Protein AF-A0A6L4ZJR9-F1 (afdb_monomer)

Mean predicted aligned error: 7.61 Å

Solvent-accessible surface area (backbone atoms only — not comparable to full-atom values): 6842 Å² total; per-residue (Å²): 139,85,85,64,80,82,79,71,68,42,81,75,50,70,53,69,74,77,66,41,77,45,65,51,75,35,79,88,78,71,42,75,40,79,76,43,80,38,82,41,93,86,53,43,76,44,67,44,70,60,92,84,58,57,65,70,53,50,49,54,52,49,63,67,37,50,79,25,55,75,44,90,52,68,64,47,39,75,75,62,39,52,63,37,81,83,81,88,86,68,100,62,90,72,80,82,81,77,86,76,85,129

pLDDT: mean 85.97, std 15.64, range [27.19, 97.12]

Nearest PDB structures (foldseek):
  4h4k-assembly1_A  TM=8.336E-01  e=8.536E-02  Pyrococcus furiosus DSM 3638
  3x1l-assembly1_B  TM=8.703E-01  e=2.816E-01  Pyrococcus furiosus DSM 3638
  3gw6-assembly1_B  TM=3.811E-01  e=2.274E+00  Escherichia phage K1F
  5swk-assembly1_C  TM=2.663E-01  e=6.658E+00  Entamoeba histolytica

Structure (mmCIF, N/CA/C/O backbone):
data_AF-A0A6L4ZJR9-F1
#
_entry.id   AF-A0A6L4ZJR9-F1
#
loop_
_atom_site.group_PDB
_atom_site.id
_atom_site.type_symbol
_atom_site.label_atom_id
_atom_site.label_alt_id
_atom_site.label_comp_id
_atom_site.label_asym_id
_atom_site.label_entity_id
_atom_site.label_seq_id
_atom_site.pdbx_PDB_ins_code
_atom_site.Cartn_x
_atom_site.Cartn_y
_atom_site.Cartn_z
_atom_site.occupancy
_atom_site.B_iso_or_equiv
_atom_site.auth_seq_id
_atom_site.auth_comp_id
_atom_site.auth_asym_id
_atom_site.auth_atom_id
_atom_site.pdbx_PDB_model_num
ATOM 1 N N . LEU A 1 1 ? -11.958 10.675 -4.868 1.00 42.62 1 LEU A N 1
ATOM 2 C CA . LEU A 1 1 ? -12.313 10.752 -3.428 1.00 42.62 1 LEU A CA 1
ATOM 3 C C . LEU A 1 1 ? -12.726 12.178 -2.994 1.00 42.62 1 LEU A C 1
ATOM 5 O O . LEU A 1 1 ? -12.262 12.664 -1.971 1.00 42.62 1 LEU A O 1
ATOM 9 N N . LYS A 1 2 ? -13.610 12.875 -3.731 1.00 27.19 2 LYS A N 1
ATOM 10 C CA . LYS A 1 2 ? -14.186 14.169 -3.298 1.00 27.19 2 LYS A CA 1
ATOM 11 C C . LYS A 1 2 ? -15.598 13.908 -2.765 1.00 27.19 2 LYS A C 1
ATOM 13 O O . LYS A 1 2 ? -16.420 13.402 -3.517 1.00 27.19 2 LYS A O 1
ATOM 18 N N . GLY A 1 3 ? -15.850 14.209 -1.489 1.00 39.44 3 GLY A N 1
ATOM 19 C CA . GLY A 1 3 ? -17.185 14.125 -0.869 1.00 39.44 3 GLY A CA 1
ATOM 20 C C . GLY A 1 3 ? -17.305 13.216 0.360 1.00 39.44 3 GLY A C 1
ATOM 21 O O . GLY A 1 3 ? -18.327 13.257 1.037 1.00 39.44 3 GLY A O 1
ATOM 22 N N . MET A 1 4 ? -16.281 12.428 0.700 1.00 47.81 4 MET A N 1
ATOM 23 C CA . MET A 1 4 ? -16.251 11.708 1.979 1.00 47.81 4 MET A CA 1
ATOM 24 C C . MET A 1 4 ? -15.677 12.632 3.059 1.00 47.81 4 MET A C 1
ATOM 26 O O . MET A 1 4 ? -14.687 13.317 2.795 1.00 47.81 4 MET A O 1
ATOM 30 N N . LYS A 1 5 ? -16.260 12.643 4.271 1.00 55.19 5 LYS A N 1
ATOM 31 C CA . LYS A 1 5 ? -15.542 13.114 5.470 1.00 55.19 5 LYS A CA 1
ATOM 32 C C . LYS A 1 5 ? -14.157 12.465 5.419 1.00 55.19 5 LYS A C 1
ATOM 34 O O . LYS A 1 5 ? -14.065 11.241 5.360 1.00 55.19 5 LYS A O 1
ATOM 39 N N . SER A 1 6 ? -13.104 13.274 5.323 1.00 66.81 6 SER A N 1
ATOM 40 C CA . SER A 1 6 ? -11.739 12.765 5.209 1.00 66.81 6 SER A CA 1
ATOM 41 C C . SER A 1 6 ? -11.407 12.064 6.516 1.00 66.81 6 SER A C 1
ATOM 43 O O . SER A 1 6 ? -11.207 12.717 7.536 1.00 66.81 6 SER A O 1
ATOM 45 N N . ILE A 1 7 ? -11.399 10.736 6.494 1.00 81.25 7 ILE A N 1
ATOM 46 C CA . ILE A 1 7 ? -10.809 9.973 7.579 1.00 81.25 7 ILE A CA 1
ATOM 47 C C . ILE A 1 7 ? -9.293 10.038 7.440 1.00 81.25 7 ILE A C 1
ATOM 49 O O . ILE A 1 7 ? -8.755 9.921 6.336 1.00 81.25 7 ILE A O 1
ATOM 53 N N . LYS A 1 8 ? -8.611 10.274 8.559 1.00 85.00 8 LYS A N 1
ATOM 54 C CA . LYS A 1 8 ? -7.153 10.326 8.634 1.00 85.00 8 LYS A CA 1
ATOM 55 C C . LYS A 1 8 ? -6.676 9.208 9.555 1.00 85.00 8 LYS A C 1
ATOM 57 O O . LYS A 1 8 ? -6.625 9.413 10.764 1.00 85.00 8 LYS A O 1
ATOM 62 N N . PRO A 1 9 ? -6.392 8.011 9.017 1.00 90.25 9 PRO A N 1
ATOM 63 C CA . PRO A 1 9 ? -5.753 6.972 9.807 1.00 90.25 9 PRO A CA 1
ATOM 64 C C . PRO A 1 9 ? -4.353 7.420 10.234 1.00 90.25 9 PRO A C 1
ATOM 66 O O . PRO A 1 9 ? -3.608 8.010 9.452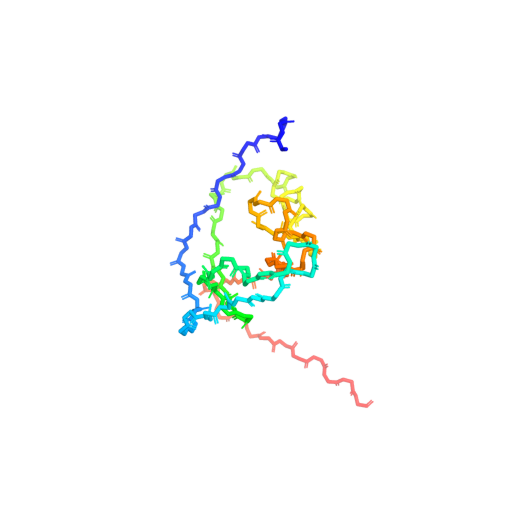 1.00 90.25 9 PRO A O 1
ATOM 69 N N . GLU A 1 10 ? -3.987 7.106 11.470 1.00 93.69 10 GLU A N 1
ATOM 70 C CA . GLU A 1 10 ? -2.644 7.304 11.996 1.00 93.69 10 GLU A CA 1
ATOM 71 C C . GLU A 1 10 ? -1.824 6.025 11.792 1.00 93.69 10 GLU A C 1
ATOM 73 O O . GLU A 1 10 ? -2.246 4.935 12.190 1.00 93.69 10 GLU A O 1
ATOM 78 N N . LEU A 1 11 ? -0.641 6.147 11.188 1.00 94.94 11 LEU A N 1
ATOM 79 C CA . LEU A 1 11 ? 0.284 5.029 11.027 1.00 94.94 11 LEU A CA 1
ATOM 80 C C . LEU A 1 11 ? 1.021 4.756 12.341 1.00 94.94 11 LEU A C 1
ATOM 82 O O . LEU A 1 11 ? 1.749 5.612 12.833 1.00 94.94 11 LEU A O 1
ATOM 86 N N . LYS A 1 12 ? 0.850 3.555 12.895 1.00 95.94 12 LYS A N 1
ATOM 87 C CA . LYS A 1 12 ? 1.462 3.142 14.167 1.00 95.94 12 LYS A CA 1
ATOM 88 C C . LYS A 1 12 ? 2.739 2.343 13.989 1.00 95.94 12 LYS A C 1
ATOM 90 O O . LYS A 1 12 ? 3.686 2.529 14.744 1.00 95.94 12 LYS A O 1
ATOM 95 N N . ALA A 1 13 ? 2.764 1.459 13.001 1.00 96.19 13 ALA A N 1
ATOM 96 C CA . ALA A 1 13 ? 3.918 0.627 12.709 1.00 96.19 13 ALA A CA 1
ATOM 97 C C . ALA A 1 13 ? 3.891 0.160 11.254 1.00 96.19 13 ALA A C 1
ATOM 99 O O . ALA A 1 13 ? 2.844 0.161 10.602 1.00 96.19 13 ALA A O 1
ATOM 100 N N . VAL A 1 14 ? 5.049 -0.277 10.765 1.00 97.06 14 VAL A N 1
ATOM 101 C CA . VAL A 1 14 ? 5.185 -0.918 9.459 1.00 97.06 14 VAL A CA 1
ATOM 102 C C . VAL A 1 14 ? 6.076 -2.143 9.611 1.00 97.06 14 VAL A C 1
ATOM 104 O O . VAL A 1 14 ? 7.205 -2.027 10.084 1.00 97.06 14 VAL A O 1
ATOM 107 N N . ALA A 1 15 ? 5.590 -3.302 9.176 1.00 97.12 15 ALA A N 1
ATOM 108 C CA . ALA A 1 15 ? 6.428 -4.469 8.941 1.00 97.12 15 ALA A CA 1
ATOM 109 C C . ALA A 1 15 ? 6.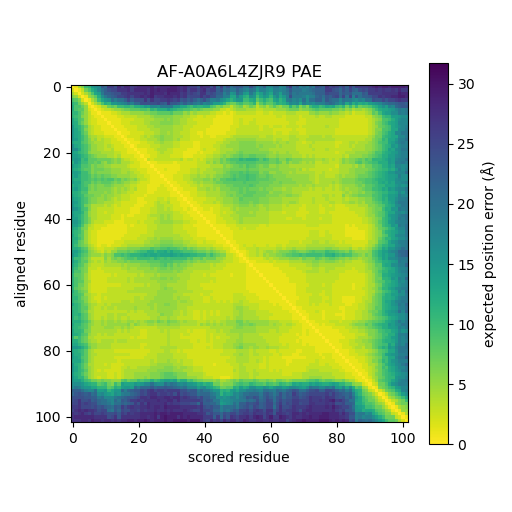823 -4.470 7.461 1.00 97.12 15 ALA A C 1
ATOM 111 O O . ALA A 1 15 ? 6.005 -4.778 6.596 1.00 97.12 15 ALA A O 1
ATOM 112 N N . VAL A 1 16 ? 8.059 -4.064 7.165 1.00 97.06 16 VAL A N 1
ATOM 113 C CA . VAL A 1 16 ? 8.562 -3.907 5.795 1.00 97.06 16 VAL A CA 1
ATOM 114 C C . VAL A 1 16 ? 9.948 -4.525 5.671 1.00 97.06 16 VAL A C 1
ATOM 116 O O . VAL A 1 16 ? 10.819 -4.313 6.514 1.00 97.06 16 VAL A O 1
ATOM 119 N N . ALA A 1 17 ? 10.15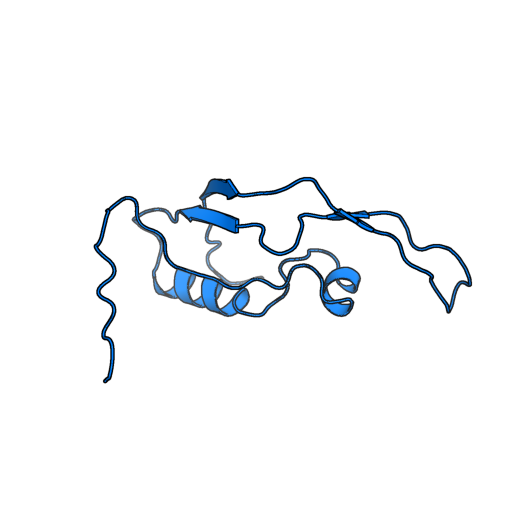3 -5.307 4.614 1.00 96.00 17 ALA A N 1
ATOM 120 C CA . ALA A 1 17 ? 11.466 -5.845 4.279 1.00 96.00 17 ALA A CA 1
ATOM 121 C C . ALA A 1 17 ? 12.276 -4.840 3.440 1.00 96.00 17 ALA A C 1
ATOM 123 O O . ALA A 1 17 ? 11.890 -3.686 3.247 1.00 96.00 17 ALA A O 1
ATOM 124 N N . ARG A 1 18 ? 13.436 -5.264 2.930 1.00 96.06 18 ARG A N 1
ATOM 125 C CA . ARG A 1 18 ? 14.233 -4.410 2.041 1.00 96.06 18 ARG A CA 1
ATOM 126 C C . ARG A 1 18 ? 13.409 -4.016 0.803 1.00 96.06 18 ARG A C 1
ATOM 128 O O . ARG A 1 18 ? 12.726 -4.878 0.250 1.00 96.06 18 ARG A O 1
ATOM 135 N N . PRO A 1 19 ? 13.487 -2.752 0.346 1.00 96.00 19 PRO A N 1
ATOM 136 C CA . PRO A 1 19 ? 12.767 -2.313 -0.843 1.00 96.00 19 PRO A CA 1
ATOM 137 C C . PRO A 1 19 ? 13.121 -3.155 -2.069 1.00 96.00 19 PRO A C 1
ATOM 139 O O . PRO A 1 19 ? 14.298 -3.436 -2.307 1.00 96.00 19 PRO A O 1
ATOM 142 N N . GLN A 1 20 ? 12.117 -3.500 -2.869 1.00 94.94 20 GLN A N 1
ATOM 143 C CA . GLN A 1 20 ? 12.315 -4.141 -4.164 1.00 94.94 20 GLN A CA 1
ATOM 144 C C . GLN A 1 20 ? 12.602 -3.073 -5.216 1.00 94.94 20 GLN A C 1
ATOM 146 O O . GLN A 1 20 ? 11.827 -2.135 -5.396 1.00 94.94 20 GLN A O 1
ATOM 151 N N . VAL A 1 21 ? 13.742 -3.199 -5.893 1.00 95.44 21 VAL A N 1
ATOM 152 C CA . VAL A 1 21 ? 14.100 -2.339 -7.022 1.00 95.44 21 VAL A CA 1
ATOM 153 C C . VAL A 1 21 ? 13.635 -3.035 -8.286 1.00 95.44 21 VAL A C 1
ATOM 155 O O . VAL A 1 21 ? 14.138 -4.109 -8.609 1.00 95.44 21 VAL A O 1
ATOM 158 N N . ILE A 1 22 ? 12.674 -2.435 -8.979 1.00 93.12 22 ILE A N 1
ATOM 159 C CA . ILE A 1 22 ? 12.147 -2.981 -10.224 1.00 93.12 22 ILE A CA 1
ATOM 160 C C . ILE A 1 22 ? 12.300 -1.970 -11.355 1.00 93.12 22 ILE A C 1
ATOM 162 O O . ILE A 1 22 ? 12.157 -0.762 -11.168 1.00 93.12 22 ILE A O 1
ATOM 166 N N . SER A 1 23 ? 12.570 -2.481 -12.543 1.00 90.31 23 SER A N 1
ATOM 167 C CA . SER A 1 23 ? 12.341 -1.783 -13.801 1.00 90.31 23 SER A CA 1
ATOM 168 C C . SER A 1 23 ? 11.536 -2.719 -14.705 1.00 90.31 23 SER A C 1
ATOM 170 O O . SER A 1 23 ? 11.018 -3.746 -14.263 1.00 90.31 23 SER A O 1
ATOM 172 N N . GLY A 1 24 ? 11.408 -2.364 -15.972 1.00 91.81 24 GLY A N 1
ATOM 173 C CA . GLY A 1 24 ? 10.850 -3.233 -16.994 1.00 91.81 24 GLY A CA 1
ATOM 174 C C . GLY A 1 24 ? 11.302 -2.760 -18.363 1.00 91.81 24 GLY A C 1
ATOM 175 O O . GLY A 1 24 ? 12.080 -1.812 -18.471 1.00 91.81 24 GLY A O 1
ATOM 176 N N . TRP A 1 25 ? 10.789 -3.397 -19.405 1.00 94.31 25 TRP A N 1
ATOM 177 C CA . TRP A 1 25 ? 10.969 -2.937 -20.776 1.00 94.31 25 TRP A CA 1
ATOM 178 C C . TRP A 1 25 ? 9.673 -2.301 -21.272 1.00 94.31 25 TRP A C 1
ATOM 180 O O . TRP A 1 25 ? 8.586 -2.838 -21.040 1.00 94.31 25 TRP A O 1
ATOM 190 N N . ASP A 1 26 ? 9.780 -1.133 -21.892 1.00 93.62 26 ASP A N 1
ATOM 191 C CA . ASP A 1 26 ? 8.699 -0.508 -22.636 1.00 93.62 26 ASP A CA 1
ATOM 192 C C . ASP A 1 26 ? 8.805 -0.962 -24.094 1.00 93.62 26 ASP A C 1
ATOM 194 O O . ASP A 1 26 ? 9.767 -0.634 -24.788 1.00 93.62 26 ASP A O 1
ATOM 198 N N . PHE A 1 27 ? 7.842 -1.768 -24.542 1.00 94.31 27 PHE A N 1
ATOM 199 C CA . PHE A 1 27 ? 7.833 -2.297 -25.904 1.00 94.31 27 PHE A CA 1
ATOM 200 C C . PHE A 1 27 ? 7.427 -1.256 -26.949 1.00 94.31 27 PHE A C 1
ATOM 202 O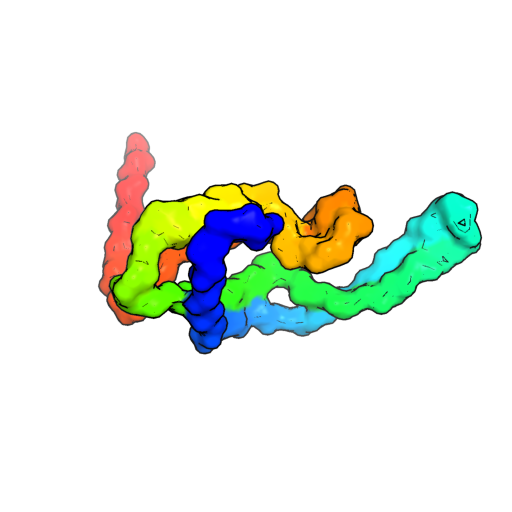 O . PHE A 1 27 ? 7.847 -1.384 -28.094 1.00 94.31 27 PHE A O 1
ATOM 209 N N . ASP A 1 28 ? 6.647 -0.242 -26.569 1.00 94.94 28 ASP A N 1
ATOM 210 C CA . ASP A 1 28 ? 6.192 0.804 -27.489 1.00 94.94 28 ASP A CA 1
ATOM 211 C C . ASP A 1 28 ? 7.326 1.800 -27.760 1.00 94.94 28 ASP A C 1
ATOM 213 O O . ASP A 1 28 ? 7.634 2.129 -28.903 1.00 94.94 28 ASP A O 1
ATOM 217 N N . GLN A 1 29 ? 8.039 2.199 -26.703 1.00 94.81 29 GLN A N 1
ATOM 218 C CA . GLN A 1 29 ? 9.193 3.101 -26.815 1.00 94.81 29 GLN A CA 1
ATOM 219 C C . GLN A 1 29 ? 10.527 2.385 -27.059 1.00 94.81 29 GLN A C 1
ATOM 221 O O . GLN A 1 29 ? 11.555 3.038 -27.242 1.00 94.81 29 GLN A O 1
ATOM 226 N N . ASN A 1 30 ? 10.516 1.051 -27.053 1.00 96.50 30 ASN A N 1
ATOM 227 C CA . ASN A 1 30 ? 11.683 0.183 -27.191 1.00 96.50 30 ASN A CA 1
ATOM 228 C C . ASN A 1 30 ? 12.855 0.588 -26.277 1.00 96.50 30 ASN A C 1
ATOM 230 O O . ASN A 1 30 ? 14.011 0.678 -26.702 1.00 96.50 30 ASN A O 1
ATOM 234 N N . CYS A 1 31 ? 12.546 0.880 -25.015 1.00 96.62 31 CYS A N 1
ATOM 235 C CA . CYS A 1 31 ? 13.513 1.371 -24.043 1.00 96.62 31 CYS A CA 1
ATOM 236 C C . CYS A 1 31 ? 13.245 0.809 -22.639 1.00 96.62 31 CYS A C 1
ATOM 238 O O . CYS A 1 31 ? 12.208 0.204 -22.364 1.00 96.62 31 CYS A O 1
ATOM 240 N N . ALA A 1 32 ? 14.195 0.995 -21.722 1.00 95.12 32 ALA A N 1
ATOM 241 C CA . ALA A 1 32 ? 14.008 0.589 -20.333 1.00 95.12 32 ALA A CA 1
ATOM 242 C C . ALA A 1 32 ? 13.030 1.532 -19.609 1.00 95.12 32 ALA A C 1
ATOM 244 O O . ALA A 1 32 ? 13.190 2.753 -19.641 1.00 95.12 32 ALA A O 1
ATOM 245 N N . LYS A 1 33 ? 12.059 0.965 -18.882 1.00 92.88 33 LYS A N 1
ATOM 246 C CA . LYS A 1 33 ? 11.171 1.726 -17.995 1.00 92.88 33 LYS A CA 1
ATOM 247 C C . LYS A 1 33 ? 11.970 2.339 -16.836 1.00 92.88 33 LYS A C 1
ATOM 249 O O . LYS A 1 33 ? 12.916 1.708 -16.354 1.00 92.88 33 LYS A O 1
ATOM 254 N N . PRO A 1 34 ? 11.556 3.509 -16.314 1.00 91.81 34 PRO A N 1
ATOM 255 C CA . PRO A 1 34 ? 12.187 4.113 -15.148 1.00 91.81 34 PRO A CA 1
ATOM 256 C C . PRO A 1 34 ? 12.241 3.150 -13.960 1.00 91.81 34 PRO A C 1
ATOM 258 O O . PRO A 1 34 ? 11.230 2.551 -13.587 1.00 91.81 34 PRO A O 1
ATOM 261 N N . THR A 1 35 ? 13.419 3.031 -13.350 1.00 94.19 35 THR A N 1
ATOM 262 C CA . THR A 1 35 ? 13.622 2.215 -12.151 1.00 94.19 35 THR A CA 1
ATOM 263 C C . THR A 1 35 ? 12.827 2.778 -10.976 1.00 94.19 35 THR A C 1
ATOM 265 O O . THR A 1 35 ? 12.898 3.971 -10.676 1.00 94.19 35 THR A O 1
ATOM 268 N N . ARG A 1 36 ? 12.105 1.909 -10.266 1.00 91.88 36 ARG A N 1
ATOM 269 C CA . ARG A 1 36 ? 11.294 2.248 -9.091 1.00 91.88 36 ARG A CA 1
ATOM 270 C C . ARG A 1 36 ? 11.754 1.445 -7.881 1.00 91.88 36 ARG A C 1
ATOM 272 O O . ARG A 1 36 ? 12.151 0.287 -7.998 1.00 91.88 36 ARG A O 1
ATOM 279 N N . ARG A 1 37 ? 11.679 2.062 -6.701 1.00 94.69 37 ARG A N 1
ATOM 280 C CA . ARG A 1 37 ? 11.852 1.387 -5.408 1.00 94.69 37 ARG A CA 1
ATOM 281 C C . ARG A 1 37 ? 10.475 1.177 -4.802 1.00 94.69 37 ARG A C 1
ATOM 283 O O . ARG A 1 37 ? 9.777 2.153 -4.552 1.00 94.69 37 ARG A O 1
ATOM 290 N N . LEU A 1 38 ? 10.102 -0.073 -4.567 1.00 94.44 38 LEU A N 1
ATOM 291 C CA . LEU A 1 38 ? 8.790 -0.451 -4.062 1.00 94.44 38 LEU A CA 1
ATOM 292 C C . LEU A 1 38 ? 8.888 -1.119 -2.695 1.00 94.44 38 LEU A C 1
ATOM 294 O O . LEU A 1 38 ? 9.873 -1.792 -2.377 1.00 94.44 38 LEU A O 1
ATOM 298 N N . ALA A 1 39 ? 7.833 -0.954 -1.900 1.00 94.81 39 ALA A N 1
ATOM 299 C CA . ALA A 1 39 ? 7.600 -1.823 -0.760 1.00 94.81 39 ALA A CA 1
ATOM 300 C C . ALA A 1 39 ? 7.321 -3.246 -1.283 1.00 94.81 39 ALA A C 1
ATOM 302 O O . ALA A 1 39 ? 6.513 -3.395 -2.204 1.00 94.81 39 ALA A O 1
ATOM 303 N N . PRO A 1 40 ? 7.990 -4.281 -0.750 1.00 95.56 40 PRO A N 1
ATOM 304 C CA . PRO A 1 40 ? 7.769 -5.647 -1.199 1.00 95.56 40 PRO A CA 1
ATOM 305 C C . PRO A 1 40 ? 6.355 -6.132 -0.876 1.00 95.56 40 PRO A C 1
ATOM 307 O O . PRO A 1 40 ? 5.732 -5.681 0.092 1.00 95.56 40 PRO A O 1
ATOM 310 N N . ALA A 1 41 ? 5.877 -7.110 -1.646 1.00 93.88 41 ALA A N 1
ATOM 311 C CA . ALA A 1 41 ? 4.685 -7.868 -1.281 1.00 93.88 41 ALA A CA 1
ATOM 312 C C . ALA A 1 41 ? 4.838 -8.458 0.134 1.00 93.88 41 ALA A C 1
ATOM 314 O O . ALA A 1 41 ? 5.922 -8.894 0.523 1.00 93.88 41 ALA A O 1
ATOM 315 N N . GLY A 1 42 ? 3.753 -8.434 0.911 1.00 94.31 42 GLY A N 1
ATOM 316 C CA . GLY A 1 42 ? 3.773 -8.804 2.330 1.00 94.31 42 GLY A CA 1
ATOM 317 C C . GLY A 1 42 ? 4.148 -7.661 3.278 1.00 94.31 42 GLY A C 1
ATOM 318 O O . GLY A 1 42 ? 4.215 -7.881 4.483 1.00 94.31 42 GLY A O 1
ATOM 319 N N . THR A 1 43 ? 4.361 -6.439 2.774 1.00 96.81 43 THR A N 1
ATOM 320 C CA . THR A 1 43 ? 4.459 -5.256 3.641 1.00 96.81 43 THR A CA 1
ATOM 321 C C . THR A 1 43 ? 3.130 -5.027 4.363 1.00 96.81 43 THR A C 1
ATOM 323 O O . THR A 1 43 ? 2.084 -4.963 3.717 1.00 96.81 43 THR A O 1
ATOM 326 N N . VAL A 1 44 ? 3.170 -4.854 5.686 1.00 97.00 44 VAL A N 1
ATOM 327 C CA . VAL A 1 44 ? 1.980 -4.598 6.515 1.00 97.00 44 VAL A CA 1
ATOM 328 C C . VAL A 1 44 ? 2.076 -3.220 7.160 1.00 97.00 44 VAL A C 1
ATOM 330 O O . VAL A 1 44 ? 3.058 -2.913 7.837 1.00 97.00 44 VAL A O 1
ATOM 333 N N . PHE A 1 45 ? 1.035 -2.405 6.982 1.00 95.88 45 PHE A N 1
ATOM 334 C CA . PHE A 1 45 ? 0.877 -1.104 7.633 1.00 95.88 45 PHE A CA 1
ATOM 335 C C . PHE A 1 45 ? -0.161 -1.215 8.751 1.00 95.88 45 PHE A C 1
ATOM 337 O O . PHE A 1 45 ? -1.326 -1.519 8.497 1.00 95.88 45 PHE A O 1
ATOM 344 N N . PHE A 1 46 ? 0.246 -0.936 9.987 1.00 95.81 46 PHE A N 1
ATOM 345 C CA . PHE A 1 46 ? -0.651 -0.931 11.138 1.00 95.81 46 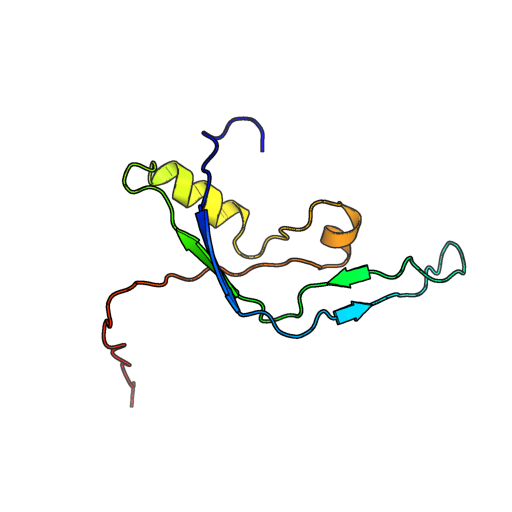PHE A CA 1
ATOM 346 C C . PHE A 1 46 ? -1.232 0.466 11.319 1.00 95.81 46 PHE A C 1
ATOM 348 O O . PHE A 1 46 ? -0.524 1.403 11.695 1.00 95.81 46 PHE A O 1
ATOM 355 N N . LEU A 1 47 ? -2.523 0.607 11.029 1.00 94.06 47 LEU A N 1
ATOM 356 C CA . LEU A 1 47 ? -3.240 1.877 11.086 1.00 94.06 47 LEU A CA 1
ATOM 357 C C . LEU A 1 47 ? -4.187 1.910 12.285 1.00 94.06 47 LEU A C 1
ATOM 359 O O . LEU A 1 47 ? -4.824 0.905 12.605 1.00 94.06 47 LEU A O 1
ATOM 363 N N . LYS A 1 48 ? -4.300 3.078 12.920 1.00 92.94 48 LYS A N 1
ATOM 364 C CA . LYS A 1 48 ? -5.261 3.352 13.992 1.00 92.94 48 LYS A CA 1
ATOM 365 C C . LYS A 1 48 ? -6.162 4.515 13.597 1.00 92.94 48 LYS A C 1
ATOM 367 O O . LYS A 1 48 ? -5.687 5.540 13.117 1.00 92.94 48 LYS A O 1
ATOM 372 N N . PHE A 1 49 ? -7.459 4.360 13.824 1.00 90.88 49 PHE A N 1
ATOM 373 C CA . PHE A 1 49 ? -8.435 5.437 13.675 1.00 90.88 49 PHE A CA 1
ATOM 374 C C . PHE A 1 49 ? -8.656 6.143 15.014 1.00 90.88 49 PHE A C 1
ATOM 376 O O . PHE A 1 49 ? -8.526 5.526 16.075 1.00 90.88 49 PHE A O 1
ATOM 383 N N . GLU A 1 50 ? -9.006 7.429 14.974 1.00 89.75 50 GLU A N 1
ATOM 384 C CA . GLU A 1 50 ? -9.380 8.165 16.183 1.00 89.75 50 GLU A CA 1
ATOM 385 C C . GLU A 1 50 ? -10.633 7.536 16.821 1.00 89.75 50 GLU A C 1
ATOM 387 O O . GLU A 1 50 ? -11.546 7.157 16.080 1.00 89.75 50 GLU A O 1
ATOM 392 N N . PRO A 1 51 ? -10.734 7.447 18.162 1.00 84.44 51 PRO A N 1
ATOM 393 C CA . PRO A 1 51 ? -11.865 6.801 18.836 1.00 84.44 51 PRO A CA 1
ATOM 394 C C . PRO A 1 51 ? -13.241 7.370 18.463 1.00 84.44 51 PRO A C 1
ATOM 396 O O . PRO A 1 51 ? -14.228 6.640 18.480 1.00 84.44 51 PRO A O 1
ATOM 399 N N . GLN A 1 52 ? -13.314 8.660 18.121 1.00 84.25 52 GLN A N 1
ATOM 400 C CA . GLN A 1 52 ? -14.549 9.342 17.716 1.00 84.25 52 GLN A CA 1
ATOM 401 C C . GLN A 1 52 ? -14.829 9.267 16.203 1.00 84.25 52 GLN A C 1
ATOM 403 O O . GLN A 1 52 ? -15.747 9.929 15.716 1.00 84.25 52 GLN A O 1
ATOM 408 N N . SER A 1 53 ? -14.052 8.488 15.445 1.00 86.50 53 SER A N 1
ATOM 409 C CA . SER A 1 53 ? -14.247 8.337 14.001 1.00 86.50 53 SER A CA 1
ATOM 410 C C . SER A 1 53 ? -15.602 7.699 13.684 1.00 86.50 53 SER A C 1
ATOM 412 O O . SER A 1 53 ? -16.011 6.706 14.284 1.00 86.50 53 SER A O 1
ATOM 414 N N . ASP A 1 54 ? -16.286 8.264 12.694 1.00 90.62 54 ASP A N 1
ATOM 415 C CA . ASP A 1 54 ? -17.582 7.784 12.220 1.00 90.62 54 ASP A CA 1
ATOM 416 C C . ASP A 1 54 ? -17.445 6.395 11.569 1.00 90.62 54 ASP A C 1
ATOM 418 O O . ASP A 1 54 ? -16.690 6.213 10.607 1.00 90.62 54 ASP A O 1
ATOM 422 N N . LYS A 1 55 ? -18.187 5.411 12.092 1.00 90.19 55 LYS A N 1
ATOM 423 C CA . LYS A 1 55 ? -18.133 4.012 11.643 1.00 90.19 55 LYS A CA 1
ATOM 424 C C . LYS A 1 55 ? -18.499 3.852 10.168 1.00 90.19 55 LYS A C 1
ATOM 426 O O . LYS A 1 55 ? -17.867 3.053 9.481 1.00 90.19 55 LYS A O 1
ATOM 431 N N . GLU A 1 56 ? -19.455 4.628 9.658 1.00 91.69 56 GLU A N 1
ATOM 432 C CA . GLU A 1 56 ? -19.858 4.550 8.248 1.00 91.69 56 GLU A CA 1
ATOM 433 C C . GLU A 1 56 ? -18.775 5.111 7.322 1.00 91.69 56 GLU A C 1
ATOM 435 O O . GLU A 1 56 ? -18.575 4.632 6.205 1.00 91.69 56 GLU A O 1
ATOM 440 N N . VAL A 1 57 ? -18.028 6.110 7.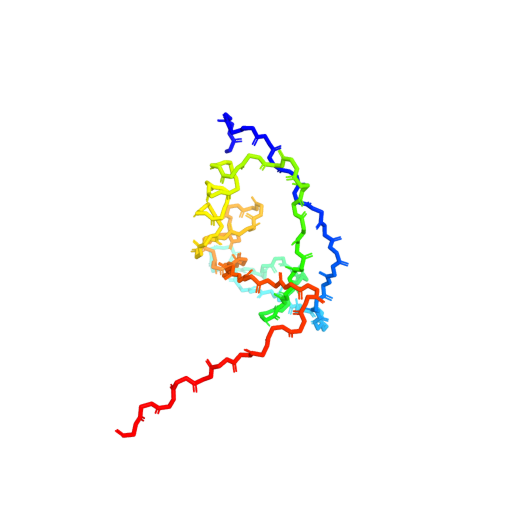796 1.00 90.31 57 VAL A N 1
ATOM 441 C CA . VAL A 1 57 ? -16.883 6.659 7.062 1.00 90.31 57 VAL A CA 1
ATOM 442 C C . VAL A 1 57 ? -15.730 5.656 7.046 1.00 90.31 57 VAL A C 1
ATOM 444 O O . VAL A 1 57 ? -15.143 5.441 5.985 1.00 90.31 57 VAL A O 1
ATOM 447 N N . ILE A 1 58 ? -15.441 5.004 8.180 1.00 90.94 58 ILE A N 1
ATOM 448 C CA . ILE A 1 58 ? -14.449 3.918 8.248 1.00 90.94 58 ILE A CA 1
ATOM 449 C C . ILE A 1 58 ? -14.829 2.803 7.275 1.00 90.94 58 ILE A C 1
ATOM 451 O O . ILE A 1 58 ? -13.991 2.376 6.487 1.00 90.94 58 ILE A O 1
ATOM 455 N N . LYS A 1 59 ? -16.090 2.360 7.287 1.00 91.88 59 LYS A N 1
ATOM 456 C CA . LYS A 1 59 ? -16.572 1.289 6.411 1.00 91.88 59 LYS A CA 1
ATOM 457 C C . LYS A 1 59 ? -16.346 1.615 4.933 1.00 91.88 59 LYS A C 1
ATOM 459 O O . LYS A 1 59 ? -15.725 0.825 4.231 1.00 91.88 59 LYS A O 1
ATOM 464 N N . LYS A 1 60 ? -16.749 2.807 4.482 1.00 92.06 60 LYS A N 1
ATOM 465 C CA . LYS A 1 60 ? -16.522 3.252 3.093 1.00 92.06 60 LYS A CA 1
ATOM 466 C C . LYS A 1 60 ? -15.040 3.324 2.733 1.00 92.06 60 LYS A C 1
ATOM 468 O O . LYS A 1 60 ? -14.663 3.019 1.605 1.00 92.06 60 LYS A O 1
ATOM 473 N N . TRP A 1 61 ? -14.196 3.736 3.677 1.00 91.44 61 TRP A N 1
ATOM 474 C CA . TRP A 1 61 ? -12.750 3.762 3.478 1.00 91.44 61 TRP A CA 1
ATOM 475 C C . TRP A 1 61 ? -12.182 2.344 3.321 1.00 91.44 61 TRP A C 1
ATOM 477 O O . TRP A 1 61 ? -11.441 2.092 2.373 1.00 91.44 61 TRP A O 1
ATOM 487 N N . VAL A 1 62 ? -12.595 1.404 4.178 1.00 92.38 62 VAL A N 1
ATOM 488 C CA . VAL A 1 62 ? -12.217 -0.018 4.098 1.00 92.38 62 VAL A CA 1
ATOM 489 C C . VAL A 1 62 ? -12.633 -0.611 2.752 1.00 92.38 62 VAL A C 1
ATOM 491 O O . VAL A 1 62 ? -11.802 -1.191 2.058 1.00 92.38 62 VAL A O 1
ATOM 494 N N . GLU A 1 63 ? -13.886 -0.404 2.342 1.00 92.44 63 GLU A N 1
ATOM 495 C CA . G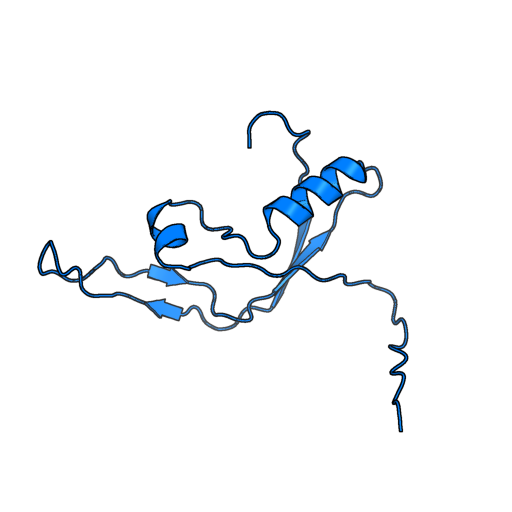LU A 1 63 ? -14.418 -0.871 1.053 1.00 92.44 63 GLU A CA 1
ATOM 496 C C . GLU A 1 63 ? -13.643 -0.290 -0.138 1.00 92.44 63 GLU A C 1
ATOM 498 O O . GLU A 1 63 ? -13.425 -0.982 -1.128 1.00 92.44 63 GLU A O 1
ATOM 503 N N . SER A 1 64 ? -13.176 0.959 -0.036 1.00 91.06 64 SER A N 1
ATOM 504 C CA . SER A 1 64 ? -12.397 1.604 -1.101 1.00 91.06 64 SER A CA 1
ATOM 505 C C . SER A 1 64 ? -10.979 1.049 -1.274 1.00 91.06 64 SER A C 1
ATOM 507 O O . SER A 1 64 ? -10.375 1.256 -2.323 1.00 91.06 64 SER A O 1
ATOM 509 N N . ILE A 1 65 ? -10.442 0.368 -0.258 1.00 92.88 65 ILE A N 1
ATOM 510 C CA . ILE A 1 65 ? -9.075 -0.173 -0.255 1.00 92.88 65 ILE A CA 1
ATOM 511 C C . ILE A 1 65 ? -9.072 -1.684 -0.449 1.00 92.88 65 ILE A C 1
ATOM 513 O O . ILE A 1 65 ? -8.157 -2.212 -1.073 1.00 92.88 65 ILE A O 1
ATOM 517 N N . TRP A 1 66 ? -10.081 -2.387 0.066 1.00 94.12 66 TRP A N 1
ATOM 518 C CA . TRP A 1 66 ? -10.175 -3.837 -0.038 1.00 94.12 66 TRP A CA 1
ATOM 519 C C . TRP A 1 66 ? -10.068 -4.302 -1.494 1.00 94.12 66 TRP A C 1
ATOM 521 O O . TRP A 1 66 ? -10.917 -3.954 -2.313 1.00 94.12 66 TRP A O 1
ATOM 531 N N . LEU A 1 67 ? -9.023 -5.081 -1.806 1.00 93.62 67 LEU A N 1
ATOM 532 C CA . LEU A 1 67 ? -8.723 -5.589 -3.153 1.00 93.62 67 LEU A CA 1
ATOM 533 C C . LEU A 1 67 ? -8.587 -4.491 -4.224 1.00 93.62 67 LEU A C 1
ATOM 535 O O . LEU A 1 67 ? -8.707 -4.761 -5.417 1.00 93.62 67 LEU A O 1
ATOM 539 N N . ASN A 1 68 ? -8.299 -3.261 -3.805 1.00 93.06 68 ASN A N 1
ATOM 540 C CA . ASN A 1 68 ? -8.056 -2.122 -4.677 1.00 93.06 68 ASN A CA 1
ATOM 541 C C . ASN A 1 68 ? -6.602 -1.653 -4.549 1.00 93.06 68 ASN A C 1
ATOM 543 O O . ASN A 1 68 ? -5.934 -1.883 -3.538 1.00 93.06 68 ASN A O 1
ATOM 547 N N . SER A 1 69 ? -6.098 -0.995 -5.597 1.00 93.69 69 SER A N 1
ATOM 548 C CA . SER A 1 69 ? -4.745 -0.436 -5.585 1.00 93.69 69 SER A CA 1
ATOM 549 C C . SER A 1 69 ? -4.692 0.890 -4.826 1.00 93.69 69 SER A C 1
ATOM 551 O O . SER A 1 69 ? -5.460 1.809 -5.116 1.00 93.69 69 SER A O 1
ATOM 553 N N . VAL A 1 70 ? -3.733 1.005 -3.903 1.00 92.38 70 VAL A N 1
ATOM 554 C CA . VAL A 1 70 ? -3.429 2.237 -3.156 1.00 92.38 70 VAL A CA 1
ATOM 555 C C . VAL A 1 70 ? -2.355 3.104 -3.825 1.00 92.38 70 VAL A C 1
ATOM 557 O O . VAL A 1 70 ? -1.922 4.093 -3.244 1.00 92.38 70 VAL A O 1
ATOM 560 N N . SER A 1 71 ? -1.892 2.746 -5.028 1.00 92.00 71 SER A N 1
ATOM 561 C CA . SER A 1 71 ? -0.887 3.529 -5.755 1.00 92.00 71 SER A CA 1
ATOM 562 C C . SER A 1 71 ? -1.461 4.842 -6.303 1.00 92.00 71 SER A C 1
ATOM 564 O O . SER A 1 71 ? -2.551 4.866 -6.883 1.00 92.00 71 SER A O 1
ATOM 566 N N . ASP A 1 72 ? -0.696 5.930 -6.173 1.00 87.94 72 ASP A N 1
ATOM 567 C CA . ASP A 1 72 ? -1.118 7.279 -6.575 1.00 87.94 72 ASP A CA 1
ATOM 568 C C . ASP A 1 72 ? -1.232 7.444 -8.099 1.00 87.94 72 ASP A C 1
ATOM 570 O O . ASP A 1 72 ? -2.212 8.004 -8.605 1.00 87.94 72 ASP A O 1
ATOM 574 N N . ASP A 1 73 ? -0.260 6.929 -8.859 1.00 90.69 73 ASP A N 1
ATOM 575 C CA . ASP A 1 73 ? -0.241 7.062 -10.314 1.00 90.69 73 ASP A CA 1
ATOM 576 C C . ASP A 1 73 ? -1.087 5.990 -11.011 1.00 90.69 73 ASP A C 1
ATOM 578 O O . ASP A 1 73 ? -1.119 4.822 -10.625 1.00 90.69 73 ASP A O 1
ATOM 582 N N . GLN A 1 74 ? -1.790 6.402 -12.068 1.00 92.06 74 GLN A N 1
ATOM 583 C CA . GLN A 1 74 ? -2.704 5.529 -12.805 1.00 92.06 74 GLN A CA 1
ATOM 584 C C . GLN A 1 74 ? -1.994 4.321 -13.414 1.00 92.06 74 GLN A C 1
ATOM 586 O O . GLN A 1 74 ? -2.550 3.226 -13.373 1.00 92.06 74 GLN A O 1
ATOM 591 N N . GLN A 1 75 ? -0.782 4.503 -13.943 1.00 90.31 75 GLN A N 1
ATOM 592 C CA . GLN A 1 75 ? -0.055 3.410 -14.579 1.00 90.31 75 GLN A CA 1
ATOM 593 C C . GLN A 1 75 ? 0.312 2.327 -13.566 1.00 90.31 75 GLN A C 1
ATOM 595 O O . GLN A 1 75 ? 0.054 1.160 -13.832 1.00 90.31 75 GLN A O 1
ATOM 600 N N . SER A 1 76 ? 0.805 2.689 -12.377 1.00 91.00 76 SER A N 1
ATOM 601 C CA . SER A 1 76 ? 1.083 1.696 -11.333 1.00 91.00 76 SER A CA 1
ATOM 602 C C . SER A 1 76 ? -0.152 0.878 -10.952 1.00 91.00 76 SER A C 1
ATOM 604 O O . SER A 1 76 ? -0.037 -0.324 -10.719 1.00 91.00 76 SER A 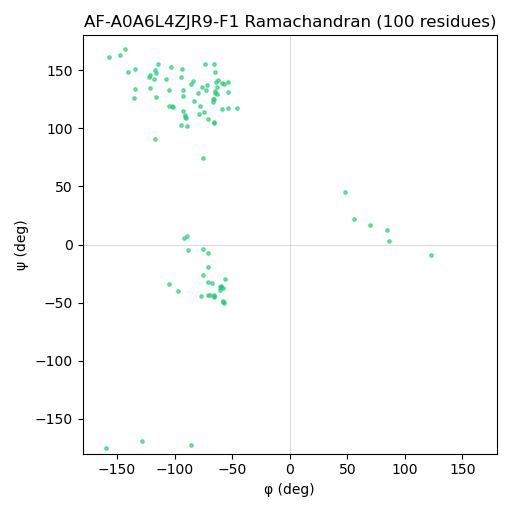O 1
ATOM 606 N N . ARG A 1 77 ? -1.341 1.499 -10.923 1.00 92.81 77 ARG A N 1
ATOM 607 C CA . ARG A 1 77 ? -2.594 0.772 -10.662 1.00 92.81 77 ARG A CA 1
ATOM 608 C C . ARG A 1 77 ? -2.922 -0.223 -11.774 1.00 92.81 77 ARG A C 1
ATOM 610 O O . ARG A 1 77 ? -3.323 -1.342 -11.477 1.00 92.81 77 ARG A O 1
ATOM 617 N N . LEU A 1 78 ? -2.754 0.183 -13.034 1.00 92.75 78 LEU A N 1
ATOM 618 C CA . LEU A 1 78 ? -2.995 -0.674 -14.202 1.00 92.75 78 LEU A CA 1
ATOM 619 C C . LEU A 1 78 ? -1.978 -1.818 -14.305 1.00 92.75 78 LEU A C 1
ATOM 621 O O . LEU A 1 78 ? -2.341 -2.917 -14.709 1.00 92.75 78 LEU A O 1
ATOM 625 N N . ASP A 1 79 ? -0.742 -1.578 -13.873 1.00 90.88 79 ASP A N 1
ATOM 626 C CA . ASP A 1 79 ? 0.324 -2.581 -13.811 1.00 90.88 79 ASP A CA 1
ATOM 627 C C . ASP A 1 79 ? 0.147 -3.564 -12.629 1.00 90.88 79 ASP A C 1
ATOM 629 O O . ASP A 1 79 ? 0.924 -4.506 -12.484 1.00 90.88 79 ASP A O 1
ATOM 633 N N . GLY A 1 80 ? -0.870 -3.367 -11.777 1.00 91.56 80 GLY A N 1
ATOM 634 C CA . GLY A 1 80 ? -1.193 -4.254 -10.655 1.00 91.56 80 GLY A CA 1
ATOM 635 C C . GLY A 1 80 ? -0.408 -3.985 -9.368 1.00 91.56 80 GLY A C 1
ATOM 636 O O . GLY A 1 80 ? -0.444 -4.798 -8.443 1.00 91.56 80 GLY A O 1
ATOM 637 N N . PHE A 1 81 ? 0.294 -2.853 -9.263 1.00 93.31 81 PHE A N 1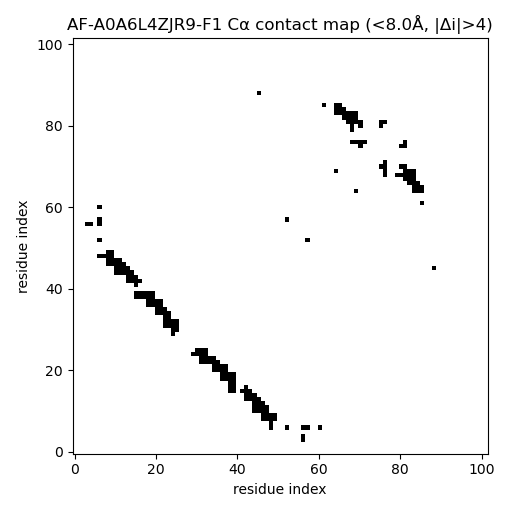
ATOM 638 C CA . PHE A 1 81 ? 0.982 -2.482 -8.027 1.00 93.31 81 PHE A CA 1
ATOM 639 C C . PHE A 1 81 ? 0.010 -2.011 -6.948 1.00 93.31 81 PHE A C 1
ATOM 641 O O . PHE A 1 81 ? -1.080 -1.511 -7.223 1.00 93.31 81 PHE A O 1
ATOM 648 N N . GLY A 1 82 ? 0.436 -2.141 -5.690 1.00 93.31 82 GLY A N 1
ATOM 649 C CA . GLY A 1 82 ? -0.242 -1.523 -4.552 1.00 93.31 82 GLY A CA 1
ATOM 650 C C . GLY A 1 82 ? -1.602 -2.122 -4.201 1.00 93.31 82 GLY A C 1
ATOM 651 O O . GLY A 1 82 ? -2.360 -1.469 -3.495 1.00 93.31 82 GLY A O 1
ATOM 652 N N . ILE A 1 83 ? -1.943 -3.322 -4.676 1.00 95.50 83 ILE A N 1
ATOM 653 C CA . ILE A 1 83 ? -3.169 -4.007 -4.245 1.00 95.50 83 ILE A CA 1
ATOM 654 C C . ILE A 1 83 ? -3.043 -4.351 -2.759 1.00 95.50 83 ILE A C 1
ATOM 656 O O . ILE A 1 83 ? -2.074 -4.993 -2.348 1.00 95.50 83 ILE A O 1
ATOM 660 N N . ALA A 1 84 ? -4.019 -3.919 -1.963 1.00 95.25 84 ALA A N 1
ATOM 661 C CA . ALA A 1 84 ? -4.019 -4.111 -0.520 1.00 95.25 84 ALA A CA 1
ATOM 662 C C . ALA A 1 84 ? -5.185 -4.992 -0.053 1.00 95.25 84 ALA A C 1
ATOM 664 O O . ALA A 1 84 ? -6.291 -4.968 -0.595 1.00 95.25 84 ALA A O 1
ATOM 665 N N . ILE A 1 85 ? -4.926 -5.752 1.008 1.00 95.12 85 ILE A N 1
ATOM 666 C CA . ILE A 1 85 ? -5.926 -6.503 1.767 1.00 95.12 85 ILE A CA 1
ATOM 667 C C . ILE A 1 85 ? -5.909 -5.940 3.184 1.00 95.12 85 ILE A C 1
ATOM 669 O O . ILE A 1 85 ? -4.852 -5.566 3.697 1.00 95.12 85 ILE A O 1
ATOM 673 N N . LEU A 1 86 ? -7.082 -5.843 3.803 1.00 94.44 86 LEU A N 1
ATOM 674 C CA . LEU A 1 86 ? -7.219 -5.291 5.145 1.00 94.44 86 LEU A CA 1
ATOM 675 C C . LEU A 1 86 ? -7.413 -6.406 6.172 1.00 94.44 86 LEU A C 1
ATOM 677 O O . LEU A 1 86 ? -7.920 -7.481 5.883 1.00 94.44 86 LEU A O 1
ATOM 681 N N . GLY A 1 87 ? -7.000 -6.144 7.399 1.00 92.88 87 GLY A N 1
ATOM 682 C CA . GLY A 1 87 ? -7.223 -7.029 8.530 1.00 92.88 87 GLY A CA 1
ATOM 683 C C . GLY A 1 87 ? -7.383 -6.198 9.789 1.00 92.88 87 GLY A C 1
ATOM 684 O O . GLY A 1 87 ? -7.039 -5.013 9.816 1.00 92.88 87 GLY A O 1
ATOM 685 N N . THR A 1 88 ? -7.921 -6.809 10.835 1.00 92.38 88 THR A N 1
ATOM 686 C CA . THR A 1 88 ? -8.003 -6.180 12.151 1.00 92.38 88 THR A CA 1
ATOM 687 C C . THR A 1 88 ? -6.811 -6.587 12.996 1.00 92.38 88 THR A C 1
ATOM 689 O O . THR A 1 88 ? -6.360 -7.728 12.949 1.00 92.38 88 THR A O 1
ATOM 692 N N . TRP A 1 89 ? -6.331 -5.657 13.808 1.00 91.06 89 TRP A N 1
ATOM 693 C CA . TRP A 1 89 ? -5.326 -5.912 14.828 1.00 91.06 89 TRP A CA 1
ATOM 694 C C . TRP A 1 89 ? -5.774 -5.223 16.115 1.00 91.06 89 TRP A C 1
ATOM 696 O O . TRP A 1 89 ? -6.506 -4.229 16.074 1.00 91.06 89 TRP A O 1
ATOM 706 N N . SER A 1 90 ? -5.382 -5.771 17.259 1.00 83.56 90 SER A N 1
ATOM 707 C CA . SER A 1 90 ? -5.705 -5.190 18.556 1.00 83.56 90 SER A CA 1
ATOM 708 C C . SER A 1 90 ? -4.511 -5.321 19.492 1.00 83.56 90 SER A C 1
ATOM 710 O O . SER A 1 90 ? -3.761 -6.291 19.416 1.00 83.56 90 SER A O 1
ATOM 712 N N . ASP A 1 91 ? -4.365 -4.355 20.397 1.00 73.88 91 ASP A N 1
ATOM 713 C CA . ASP A 1 91 ? -3.344 -4.385 21.452 1.00 73.88 91 ASP A CA 1
ATOM 714 C C . ASP A 1 91 ? -3.655 -5.449 22.527 1.00 73.88 91 ASP A C 1
ATOM 716 O O . ASP A 1 91 ? -2.858 -5.684 23.435 1.00 73.88 91 ASP A O 1
ATOM 720 N N . LYS A 1 92 ? -4.836 -6.081 22.461 1.00 70.69 92 LYS A N 1
ATOM 721 C CA . LYS A 1 92 ? -5.260 -7.129 23.384 1.00 70.69 92 LYS A CA 1
ATOM 722 C C . LYS A 1 92 ? -4.892 -8.493 22.816 1.00 70.69 92 LYS A C 1
ATOM 724 O O . LYS A 1 92 ? -5.162 -8.801 21.658 1.00 70.69 92 LYS A O 1
ATOM 729 N N . ASN A 1 93 ? -4.304 -9.319 23.673 1.00 57.66 93 ASN A N 1
ATOM 730 C CA . ASN A 1 93 ? -3.997 -10.713 23.383 1.00 57.66 93 ASN A CA 1
ATOM 731 C C . ASN A 1 93 ? -5.302 -11.527 23.448 1.00 57.66 93 ASN A C 1
ATOM 733 O O . ASN A 1 93 ? -5.593 -12.192 24.440 1.00 57.66 93 ASN A O 1
ATOM 737 N N . GLU A 1 94 ? -6.150 -11.390 22.433 1.00 62.44 94 GLU A N 1
ATOM 738 C CA . GLU A 1 94 ? -7.338 -12.226 22.288 1.00 62.44 94 GLU A CA 1
ATOM 739 C C . GLU A 1 94 ? -6.882 -13.569 21.708 1.00 62.44 94 GLU A C 1
ATOM 741 O O . GLU A 1 94 ? -6.354 -13.639 20.599 1.00 62.44 94 GLU A O 1
ATOM 746 N N . GLN A 1 95 ? -6.989 -14.634 22.509 1.00 53.84 95 GLN A N 1
ATOM 747 C CA . GLN A 1 95 ? -6.629 -15.985 22.085 1.00 53.84 95 GLN A CA 1
ATOM 748 C C . GLN A 1 95 ? -7.472 -16.366 20.865 1.00 53.84 95 GLN A C 1
ATOM 750 O O . GLN A 1 95 ? -8.695 -16.458 20.953 1.00 53.84 95 GLN A O 1
ATOM 755 N N . MET A 1 96 ? -6.809 -16.592 19.732 1.00 54.97 96 MET A N 1
ATOM 756 C CA . MET A 1 96 ? -7.446 -17.076 18.513 1.00 54.97 96 MET A CA 1
ATOM 757 C C . MET A 1 96 ? -7.971 -18.495 18.767 1.00 54.97 96 MET A C 1
ATOM 759 O O . MET A 1 96 ? -7.187 -19.440 18.853 1.00 54.97 96 MET A O 1
ATOM 763 N N . GLN A 1 97 ? -9.286 -18.647 18.938 1.00 51.22 97 GLN A N 1
ATOM 764 C CA . GLN A 1 97 ? -9.917 -19.963 18.984 1.00 51.22 97 GLN A CA 1
ATOM 765 C C . GLN A 1 97 ? -9.965 -20.510 17.557 1.00 51.22 97 GLN A C 1
ATOM 767 O O . GLN A 1 97 ? -10.617 -19.935 16.690 1.00 51.22 97 GLN A O 1
ATOM 772 N N . MET A 1 98 ? -9.224 -21.586 17.302 1.00 52.94 98 MET A N 1
ATOM 773 C CA . MET A 1 98 ? -9.338 -22.340 16.059 1.00 52.94 98 MET A CA 1
ATOM 774 C C . MET A 1 98 ? -10.379 -23.436 16.280 1.00 52.94 98 MET A C 1
ATOM 776 O O . MET A 1 98 ? -10.126 -24.371 17.040 1.00 52.94 98 MET A O 1
ATOM 780 N N . GLU A 1 99 ? -11.544 -23.322 15.646 1.00 54.59 99 GLU A N 1
ATOM 781 C CA . GLU A 1 99 ? -12.438 -24.468 15.479 1.00 54.59 99 GLU A CA 1
ATOM 782 C C . GLU A 1 99 ? -11.791 -25.414 14.463 1.00 54.59 99 GLU A C 1
ATOM 784 O O . GLU A 1 99 ? -11.666 -25.103 13.280 1.00 54.59 99 GLU A O 1
ATOM 789 N N . VAL A 1 100 ? -11.300 -26.549 14.959 1.00 61.44 100 VAL A N 1
ATOM 790 C CA . VAL A 1 100 ? -10.851 -27.664 14.126 1.00 61.44 100 VAL A CA 1
ATOM 791 C C . VAL A 1 100 ? -12.072 -28.547 13.890 1.00 61.44 100 VAL A C 1
ATOM 793 O O . VAL A 1 100 ? -12.474 -29.287 14.786 1.00 61.44 100 VAL A O 1
ATOM 796 N N . GLU A 1 101 ? -12.677 -28.450 12.708 1.00 53.06 101 GLU A N 1
ATOM 797 C CA . GLU A 1 101 ? -13.606 -29.477 12.225 1.00 53.06 101 GLU A CA 1
ATOM 798 C C . GLU A 1 101 ? -12.814 -30.773 11.974 1.00 53.06 101 GLU A C 1
ATOM 800 O O . GLU A 1 101 ? -11.780 -30.751 11.299 1.00 53.06 101 GLU A O 1
ATOM 805 N N . GLN A 1 102 ? -13.264 -31.869 12.599 1.00 50.31 102 GLN A N 1
ATOM 806 C CA . GLN A 1 102 ? -12.716 -33.227 12.461 1.00 50.31 102 GLN A CA 1
ATOM 807 C C . GLN A 1 102 ? -13.337 -33.964 11.278 1.00 50.31 102 GLN A C 1
ATOM 809 O O . GLN A 1 102 ? -14.565 -33.817 11.082 1.00 50.31 102 GLN A O 1
#

Secondary structure (DSSP, 8-state):
--SS----PEEEEEE--SPEEE--EETTTTEEPPPEEEPPTT-EEEEE--TT--HHHHHHHHHHHBTSB--SSHHHHHTTTTBB------SS----------

Radius of gyration: 18.09 Å; Cα contacts (8 Å, |Δi|>4): 110; chains: 1; bounding box: 34×47×51 Å

Sequence (102 aa):
LKGMKSIKPELKAVAVARPQVISGWDFDQNCAKPTRRLAPAGTVFFLKFEPQSDKEVIKKWVESIWLNSVSDDQQSRLDGFGIAILGTWSDKNEQMQMEVEQ

Foldseek 3Di:
DPPAPDWDWDFDDKDFDAWDWDWAADPVVRGIGDIDTHTDPVIDTDTDGDPPDDPVSVVVVQVCQAQAAPDPDPVCRVVPPRRDHDDDDDPDPDPDDDDDDD